Protein AF-A0A8J7HUS1-F1 (afdb_monomer_lite)

Sequence (83 aa):
MILIKRDEFPEPLPEDAFVFLMHQGYMFWFLITSEGDDPPVYGYEEGAAPIPYTSVPFKKLSSSFSKFLVELLEQEAEVAKTL

InterPro domains:
  IPR037883 Knr4/Smi1-like domain superfamily [SSF160631] (13-76)

Secondary structure (DSSP, 8-state):
-HHHHHTT-SSPPPTTEEEEEEETTTEEEEEETTS-SS--EEEEETT----TT----SEEEES-HHHHHHHHHHHHHHHHHT-

Organism: NCBI:txid2794033

Foldseek 3Di:
DVQCVVLVQVDDDDPQWDWDDDDPSFKTKIFRPVCDDFAWIWMGGRPPDDDPPDPPRTHTPGRGNVVVVVVVVVVVVVVVVVD

pLDDT: mean 86.85, std 13.74, range [42.59, 98.12]

Structure (mmCIF, N/CA/C/O backbone):
data_AF-A0A8J7HUS1-F1
#
_entry.id   AF-A0A8J7HUS1-F1
#
loop_
_atom_site.group_PDB
_atom_site.id
_atom_site.type_symbol
_atom_site.label_atom_id
_atom_site.label_alt_id
_atom_site.label_comp_id
_atom_site.label_asym_id
_atom_site.label_entity_id
_atom_site.label_seq_id
_atom_site.pdbx_PDB_ins_code
_atom_site.Cartn_x
_atom_site.Cartn_y
_atom_site.Cartn_z
_atom_site.occupancy
_atom_site.B_iso_or_equiv
_atom_site.auth_seq_id
_atom_site.auth_comp_id
_atom_site.auth_asym_id
_atom_site.auth_atom_id
_atom_site.pdbx_PDB_model_num
ATOM 1 N N . MET A 1 1 ? 1.745 0.339 -13.936 1.00 70.69 1 MET A N 1
ATOM 2 C CA . MET A 1 1 ? 1.493 1.706 -13.428 1.00 70.69 1 MET A CA 1
ATOM 3 C C . MET A 1 1 ? 2.190 2.732 -14.326 1.00 70.69 1 MET A C 1
ATOM 5 O O . MET A 1 1 ? 3.353 2.515 -14.638 1.00 70.69 1 MET A O 1
ATOM 9 N N . ILE A 1 2 ? 1.508 3.794 -14.785 1.00 75.12 2 ILE A N 1
ATOM 10 C CA . ILE A 1 2 ? 2.091 4.821 -15.689 1.00 75.12 2 ILE A CA 1
ATOM 11 C C . ILE A 1 2 ? 3.127 5.697 -14.960 1.00 75.12 2 ILE A C 1
ATOM 13 O O . ILE A 1 2 ? 4.133 6.059 -15.558 1.00 75.12 2 ILE A O 1
ATOM 17 N N . LEU A 1 3 ? 2.913 5.966 -13.667 1.00 78.31 3 LEU A N 1
ATOM 18 C CA . LEU A 1 3 ? 3.775 6.828 -12.845 1.00 78.31 3 LEU A CA 1
ATOM 19 C C . LEU A 1 3 ? 5.200 6.284 -12.692 1.00 78.31 3 LEU A C 1
ATOM 21 O O . LEU A 1 3 ? 6.137 6.940 -13.120 1.00 78.31 3 LEU A O 1
ATOM 25 N N . ILE A 1 4 ? 5.344 5.040 -12.220 1.00 81.38 4 ILE A N 1
ATOM 26 C CA . ILE A 1 4 ? 6.643 4.347 -12.079 1.00 81.38 4 ILE A CA 1
ATOM 27 C C . ILE A 1 4 ? 7.456 4.394 -13.383 1.00 81.38 4 ILE A C 1
ATOM 29 O O . ILE A 1 4 ? 8.658 4.622 -13.361 1.00 81.38 4 ILE A O 1
ATOM 33 N N . LYS A 1 5 ? 6.794 4.199 -14.534 1.00 80.38 5 LYS A N 1
ATOM 34 C CA . LYS A 1 5 ? 7.459 4.221 -15.846 1.00 80.38 5 LYS A CA 1
ATOM 35 C C . LYS A 1 5 ? 7.943 5.616 -16.244 1.00 80.38 5 LYS A C 1
ATOM 37 O O . LYS A 1 5 ? 8.959 5.711 -16.918 1.00 80.38 5 LYS A O 1
ATOM 42 N N . ARG A 1 6 ? 7.194 6.669 -15.893 1.00 79.44 6 ARG A N 1
ATOM 43 C CA . ARG A 1 6 ? 7.548 8.065 -16.194 1.00 79.44 6 ARG A CA 1
ATOM 44 C C . ARG A 1 6 ? 8.740 8.532 -15.363 1.00 79.44 6 ARG A C 1
ATOM 46 O O . ARG A 1 6 ? 9.597 9.216 -15.900 1.00 79.44 6 ARG A O 1
ATOM 53 N N . ASP A 1 7 ? 8.767 8.156 -14.091 1.00 81.56 7 ASP A N 1
ATOM 54 C CA . ASP A 1 7 ? 9.793 8.554 -13.119 1.00 81.56 7 ASP A CA 1
ATOM 55 C C . ASP A 1 7 ? 11.103 7.758 -13.255 1.00 81.56 7 ASP A C 1
ATOM 57 O O . ASP A 1 7 ? 12.005 7.906 -12.441 1.00 81.56 7 ASP A O 1
ATOM 61 N N . GLU A 1 8 ? 11.201 6.863 -14.248 1.00 81.31 8 GLU A N 1
ATOM 62 C CA . GLU A 1 8 ? 12.338 5.943 -14.423 1.00 81.31 8 GLU A CA 1
ATOM 63 C C . GLU A 1 8 ? 12.677 5.166 -13.137 1.00 81.31 8 GLU A C 1
ATOM 65 O O . GLU A 1 8 ? 13.826 4.799 -12.882 1.00 81.31 8 GLU A O 1
ATOM 70 N N . PHE A 1 9 ? 11.654 4.905 -12.315 1.00 82.06 9 PHE A N 1
ATOM 71 C CA . PHE A 1 9 ? 11.829 4.268 -11.022 1.00 82.06 9 PHE A CA 1
ATOM 72 C C . PHE A 1 9 ? 12.373 2.841 -11.220 1.00 82.06 9 PHE A C 1
ATOM 74 O O . PHE A 1 9 ? 11.858 2.104 -12.071 1.00 82.06 9 PHE A O 1
ATOM 81 N N . PRO A 1 10 ? 13.415 2.432 -10.470 1.00 79.62 10 PRO A N 1
ATOM 82 C CA . PRO A 1 10 ? 14.212 1.252 -10.806 1.00 79.62 10 PRO A CA 1
A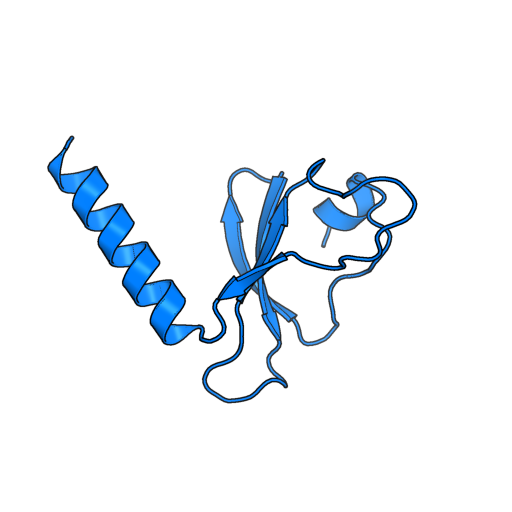TOM 83 C C . PRO A 1 10 ? 13.456 -0.070 -10.665 1.00 79.62 10 PRO A C 1
ATOM 85 O O . PRO A 1 10 ? 13.865 -1.066 -11.263 1.00 79.62 10 PRO A O 1
ATOM 88 N N . GLU A 1 11 ? 12.367 -0.097 -9.894 1.00 82.50 11 GLU A N 1
ATOM 89 C CA . GLU A 1 11 ? 11.617 -1.319 -9.620 1.00 82.50 11 GLU A CA 1
ATOM 90 C C . GLU A 1 11 ? 10.176 -1.258 -10.146 1.00 82.50 11 GLU A C 1
ATOM 92 O O . GLU A 1 11 ? 9.466 -0.268 -9.946 1.00 82.50 11 GLU A O 1
ATOM 97 N N . PRO A 1 12 ? 9.696 -2.314 -10.831 1.00 86.19 12 PRO A N 1
ATOM 98 C CA . PRO A 1 12 ? 8.294 -2.391 -11.202 1.00 86.19 12 PRO A CA 1
ATOM 99 C C . PRO A 1 12 ? 7.420 -2.555 -9.952 1.00 86.19 12 PRO A C 1
ATOM 101 O O . PRO A 1 12 ? 7.855 -3.045 -8.913 1.00 86.19 12 PRO A O 1
ATOM 104 N N . LEU A 1 13 ? 6.141 -2.198 -10.076 1.00 89.75 13 LEU A N 1
ATOM 105 C CA . LEU A 1 13 ? 5.156 -2.575 -9.065 1.00 89.75 13 LEU A CA 1
ATOM 106 C C . LEU A 1 13 ? 5.032 -4.114 -9.027 1.00 89.75 13 LEU A C 1
ATOM 108 O O . LEU A 1 13 ? 4.963 -4.702 -10.113 1.00 89.75 13 LEU A O 1
ATOM 112 N N . PRO A 1 14 ? 4.956 -4.755 -7.842 1.00 91.75 14 PRO A N 1
ATOM 113 C CA . PRO A 1 14 ? 4.686 -6.190 -7.740 1.00 91.75 14 PRO A CA 1
ATOM 114 C C . PRO A 1 14 ? 3.408 -6.596 -8.492 1.00 91.75 14 PRO A C 1
ATOM 116 O O . PRO A 1 14 ? 2.448 -5.824 -8.551 1.00 91.75 14 PRO A O 1
ATOM 119 N N . GLU A 1 15 ? 3.384 -7.799 -9.072 1.00 93.81 15 GLU A N 1
ATOM 120 C CA . GLU A 1 15 ? 2.241 -8.281 -9.873 1.00 93.81 15 GLU A CA 1
ATOM 121 C C . GLU A 1 15 ? 0.959 -8.450 -9.04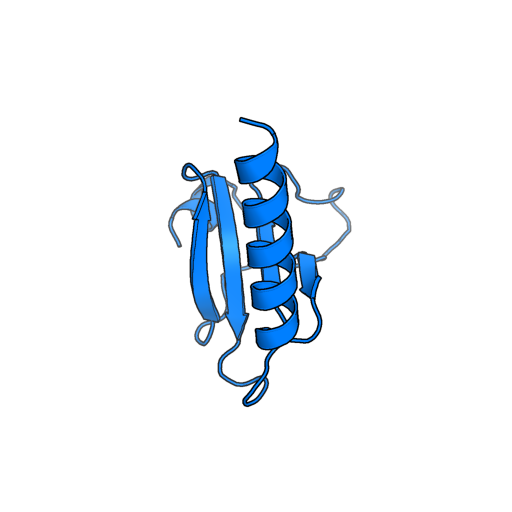8 1.00 93.81 15 GLU A C 1
ATOM 123 O O . GLU A 1 15 ? -0.145 -8.268 -9.558 1.00 93.81 15 GLU A O 1
ATOM 128 N N . ASP A 1 16 ? 1.111 -8.764 -7.767 1.00 95.75 16 ASP A N 1
ATOM 129 C CA . ASP A 1 16 ? 0.051 -8.992 -6.790 1.00 95.75 16 ASP A CA 1
ATOM 130 C C . ASP A 1 16 ? -0.210 -7.768 -5.894 1.00 95.75 16 ASP A C 1
ATOM 132 O O . ASP A 1 16 ? -0.880 -7.868 -4.857 1.00 95.75 16 ASP A O 1
ATOM 136 N N . ALA A 1 17 ? 0.301 -6.602 -6.302 1.00 95.12 17 ALA A N 1
ATOM 137 C CA . ALA A 1 17 ? 0.019 -5.336 -5.652 1.00 95.12 17 ALA A CA 1
ATOM 138 C C . ALA A 1 17 ? -1.408 -4.857 -5.952 1.00 95.12 17 ALA A C 1
ATOM 140 O O . ALA A 1 17 ? -1.844 -4.780 -7.104 1.00 95.12 17 ALA A O 1
ATOM 141 N N . PHE A 1 18 ? -2.107 -4.424 -4.909 1.00 96.06 18 PHE A N 1
ATOM 142 C CA . PHE A 1 18 ? -3.395 -3.753 -5.003 1.00 96.06 18 PHE A CA 1
ATOM 143 C C . PHE A 1 18 ? -3.250 -2.289 -4.583 1.00 96.06 18 PHE A C 1
ATOM 145 O O . PHE A 1 18 ? -2.991 -1.980 -3.419 1.00 96.06 18 PHE A O 1
ATOM 152 N N . VAL A 1 19 ? -3.410 -1.378 -5.544 1.00 95.69 19 VAL A N 1
ATOM 153 C CA . VAL A 1 19 ? -3.372 0.072 -5.311 1.00 95.69 19 VAL A CA 1
ATOM 154 C C . VAL A 1 19 ? -4.748 0.524 -4.841 1.00 95.69 19 VAL A C 1
ATOM 156 O O . VAL A 1 19 ? -5.717 0.415 -5.589 1.00 95.69 19 VAL A O 1
ATOM 159 N N . PHE A 1 20 ? -4.828 1.047 -3.620 1.00 95.38 20 PHE A N 1
ATOM 160 C CA . PHE A 1 20 ? -6.100 1.442 -3.005 1.00 95.38 20 PHE A CA 1
ATOM 161 C C . PHE A 1 20 ? -6.262 2.960 -2.858 1.00 95.38 20 PHE A C 1
ATOM 163 O O . PHE A 1 20 ? -7.370 3.428 -2.612 1.00 95.38 20 PHE A O 1
ATOM 170 N N . LEU A 1 21 ? -5.186 3.738 -3.028 1.00 94.44 21 LEU A N 1
ATOM 171 C CA . LEU A 1 21 ? -5.239 5.199 -2.994 1.00 94.44 21 LEU A CA 1
ATOM 172 C C . LEU A 1 21 ? -4.252 5.805 -3.990 1.00 94.44 21 LEU A C 1
ATOM 174 O O . LEU A 1 21 ? -3.108 5.366 -4.101 1.00 94.44 21 LEU A O 1
ATOM 178 N N . MET A 1 22 ? -4.693 6.850 -4.687 1.00 90.69 22 MET A N 1
ATOM 179 C CA . MET A 1 22 ? -3.859 7.696 -5.535 1.00 90.69 22 MET A CA 1
ATOM 180 C C . MET A 1 22 ? -4.122 9.160 -5.207 1.00 90.69 22 MET A C 1
ATOM 182 O O . MET A 1 22 ? -5.278 9.557 -5.076 1.00 90.69 22 MET A O 1
ATOM 186 N N . HIS A 1 23 ? -3.069 9.973 -5.150 1.00 85.88 23 HIS A N 1
ATOM 187 C CA . HIS A 1 23 ? -3.207 11.416 -4.977 1.00 85.88 23 HIS A CA 1
ATOM 188 C C . HIS A 1 23 ? -2.493 12.166 -6.108 1.00 85.88 23 HIS A C 1
ATOM 190 O O . HIS A 1 23 ? -1.311 11.952 -6.387 1.00 85.88 23 HIS A O 1
ATOM 196 N N . GLN A 1 24 ? -3.285 12.988 -6.811 1.00 83.25 24 GLN A N 1
ATOM 197 C CA . GLN A 1 24 ? -2.903 13.945 -7.863 1.00 83.25 24 GLN A CA 1
ATOM 198 C C . GLN A 1 24 ? -1.919 13.445 -8.942 1.00 83.25 24 GLN A C 1
ATOM 200 O O . GLN A 1 24 ? -1.264 14.238 -9.609 1.00 83.25 24 GLN A O 1
ATOM 205 N N . GLY A 1 25 ? -1.837 12.132 -9.168 1.00 83.38 25 GLY A N 1
ATOM 206 C CA . GLY A 1 25 ? -1.022 11.564 -10.243 1.00 83.38 25 GLY A CA 1
ATOM 207 C C . GLY A 1 25 ? 0.492 11.682 -10.033 1.00 83.38 25 GLY A C 1
ATOM 208 O O . GLY A 1 25 ? 1.222 11.704 -11.021 1.00 83.38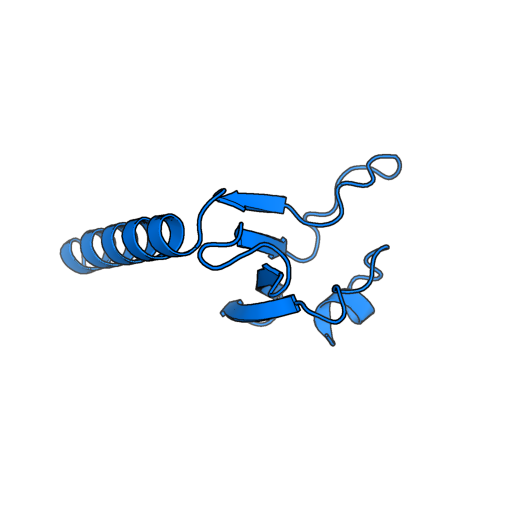 25 GLY A O 1
ATOM 209 N N . TYR A 1 26 ? 0.957 11.755 -8.785 1.00 84.19 26 TYR A N 1
ATOM 210 C CA . TYR A 1 26 ? 2.387 11.674 -8.444 1.00 84.19 26 TYR A CA 1
ATOM 211 C C . TYR A 1 26 ? 2.672 10.755 -7.247 1.00 84.19 26 TYR A C 1
ATOM 213 O O . TYR A 1 26 ? 3.815 10.368 -7.027 1.00 84.19 26 TYR A O 1
ATOM 221 N N . MET A 1 27 ? 1.642 10.352 -6.497 1.00 89.62 27 MET A N 1
ATOM 222 C CA . MET A 1 27 ? 1.788 9.417 -5.384 1.00 89.62 27 MET A CA 1
ATOM 223 C C . MET A 1 27 ? 0.658 8.390 -5.350 1.00 89.62 27 MET A C 1
ATOM 225 O O . MET A 1 27 ? -0.470 8.652 -5.788 1.00 89.62 27 MET A O 1
ATOM 229 N N . PHE A 1 28 ? 0.963 7.215 -4.809 1.00 93.88 28 PHE A N 1
ATOM 230 C CA . PHE A 1 28 ? -0.024 6.170 -4.563 1.00 93.88 28 PHE A CA 1
ATOM 231 C C . PHE A 1 28 ? 0.384 5.274 -3.396 1.00 93.88 28 PHE A C 1
ATOM 233 O O . PHE A 1 28 ? 1.571 5.132 -3.087 1.00 93.88 28 PHE A O 1
ATOM 240 N N . TRP A 1 29 ? -0.613 4.643 -2.781 1.00 95.88 29 TRP A N 1
ATOM 241 C CA . TRP A 1 29 ? -0.438 3.637 -1.739 1.00 95.88 29 TRP A CA 1
ATOM 242 C C . TRP A 1 29 ? -1.020 2.305 -2.180 1.00 95.88 29 TRP A C 1
ATOM 244 O O . TRP A 1 29 ? -2.024 2.245 -2.900 1.00 95.88 29 TRP A O 1
ATOM 254 N N . PHE A 1 30 ? -0.370 1.231 -1.758 1.00 96.56 30 PHE A N 1
ATOM 255 C CA . PHE A 1 30 ? -0.733 -0.117 -2.150 1.00 96.56 30 PHE A CA 1
ATOM 256 C C . PHE A 1 30 ? -0.420 -1.126 -1.049 1.00 96.56 30 PHE A C 1
ATOM 258 O O . PHE A 1 30 ? 0.347 -0.852 -0.124 1.00 96.56 30 PHE A O 1
ATOM 265 N N . LEU A 1 31 ? -1.027 -2.297 -1.177 1.00 97.31 31 LEU A N 1
ATOM 266 C CA . LEU A 1 31 ? -0.733 -3.491 -0.392 1.00 97.31 31 LEU A CA 1
ATOM 267 C C . LEU A 1 31 ? -0.345 -4.638 -1.324 1.00 97.31 31 LEU A C 1
ATOM 269 O O . LEU A 1 31 ? -0.640 -4.583 -2.518 1.00 97.31 31 LEU A O 1
ATOM 273 N N . ILE A 1 32 ? 0.298 -5.669 -0.786 1.00 96.62 32 ILE A N 1
ATOM 274 C CA . ILE A 1 32 ? 0.630 -6.900 -1.510 1.00 96.62 32 ILE A CA 1
ATOM 275 C C . ILE A 1 32 ? -0.347 -7.980 -1.050 1.00 96.62 32 ILE A C 1
ATOM 277 O O . ILE A 1 32 ? -0.389 -8.329 0.128 1.00 96.62 32 ILE A O 1
ATOM 281 N N . THR A 1 33 ? -1.165 -8.488 -1.971 1.00 96.19 33 THR A N 1
ATOM 282 C CA . THR A 1 33 ? -2.279 -9.394 -1.627 1.00 96.19 33 THR A CA 1
ATOM 283 C C . THR A 1 33 ? -1.822 -10.766 -1.131 1.00 96.19 33 THR A C 1
ATOM 285 O O . THR A 1 33 ? -2.589 -11.457 -0.464 1.00 96.19 33 THR A O 1
ATOM 288 N N . SER A 1 34 ? -0.572 -11.153 -1.402 1.00 96.75 34 SER A N 1
ATOM 289 C CA . SER A 1 34 ? 0.024 -12.382 -0.870 1.00 96.75 34 SER A CA 1
ATOM 290 C C . SER A 1 34 ? 0.615 -12.248 0.544 1.00 96.75 34 SER A C 1
ATOM 292 O O . SER A 1 34 ? 0.966 -13.267 1.138 1.00 96.75 34 SER A O 1
ATOM 294 N N . GLU A 1 35 ? 0.686 -11.043 1.132 1.00 95.94 35 GLU A N 1
ATOM 295 C CA . GLU A 1 35 ? 1.271 -10.804 2.470 1.00 95.94 35 GLU A CA 1
ATOM 296 C C . GLU A 1 35 ? 0.295 -11.038 3.646 1.00 95.94 35 GLU A C 1
ATOM 298 O O . GLU A 1 35 ? 0.580 -10.662 4.785 1.00 95.94 35 GLU A O 1
ATOM 303 N N . GLY A 1 36 ? -0.832 -11.711 3.398 1.00 95.75 36 GLY A N 1
ATOM 304 C CA . GLY A 1 36 ? -1.811 -12.114 4.413 1.00 95.75 36 GLY A CA 1
ATOM 305 C C . GLY A 1 36 ? -3.053 -11.221 4.478 1.00 95.75 36 GLY A C 1
ATOM 306 O O . GLY A 1 36 ? -3.219 -10.304 3.680 1.00 95.75 36 GLY A O 1
ATOM 307 N N . ASP A 1 37 ? -3.937 -11.516 5.438 1.00 96.69 37 ASP A N 1
ATOM 308 C CA . ASP A 1 37 ? -5.269 -10.892 5.540 1.00 96.69 37 ASP A CA 1
ATOM 309 C C . ASP A 1 37 ? -5.229 -9.410 5.952 1.00 96.69 37 ASP A C 1
ATOM 311 O O . ASP A 1 37 ? -6.115 -8.638 5.589 1.00 96.69 37 ASP A O 1
ATOM 315 N N . ASP A 1 38 ? -4.202 -9.007 6.704 1.00 97.50 38 ASP A N 1
ATOM 316 C CA . ASP A 1 38 ? -3.970 -7.620 7.125 1.00 97.50 38 ASP A CA 1
ATOM 317 C C . ASP A 1 38 ? -2.553 -7.176 6.723 1.00 97.50 38 ASP A C 1
ATOM 319 O O . ASP A 1 38 ? -1.659 -7.073 7.570 1.00 97.50 38 ASP A O 1
ATOM 323 N N . PRO A 1 39 ? -2.312 -6.988 5.415 1.00 97.88 39 PRO A N 1
ATOM 324 C CA . PRO A 1 39 ? -0.970 -6.824 4.881 1.00 97.88 39 PRO A CA 1
ATOM 325 C C . PRO A 1 39 ? -0.376 -5.446 5.229 1.00 97.88 39 PRO A C 1
ATOM 327 O O . PRO A 1 39 ? -1.099 -4.493 5.533 1.00 97.88 39 PRO A O 1
ATOM 330 N N . PRO A 1 40 ? 0.953 -5.289 5.148 1.00 97.75 40 PRO A N 1
ATOM 331 C CA . PRO A 1 40 ? 1.614 -3.990 5.163 1.00 97.75 40 PRO A CA 1
ATOM 332 C C . PRO A 1 40 ? 1.100 -3.014 4.096 1.00 97.75 40 PRO A C 1
ATOM 334 O O . PRO A 1 40 ? 0.646 -3.406 3.021 1.00 97.75 40 PRO A O 1
ATOM 337 N N . VAL A 1 41 ? 1.271 -1.720 4.375 1.00 97.50 41 VAL A N 1
ATOM 338 C CA . VAL A 1 41 ? 1.012 -0.642 3.414 1.00 97.50 41 VAL A CA 1
ATOM 339 C C . VAL A 1 41 ? 2.330 -0.060 2.940 1.00 97.50 41 VAL A C 1
ATOM 341 O O . VAL A 1 41 ? 3.177 0.329 3.752 1.00 97.50 41 VAL A O 1
ATOM 344 N N . TYR A 1 42 ? 2.467 0.057 1.627 1.00 95.25 42 TYR A N 1
ATOM 345 C CA . TYR A 1 42 ? 3.604 0.662 0.953 1.00 95.25 42 TYR A CA 1
ATOM 346 C C . TYR A 1 42 ? 3.170 1.917 0.196 1.00 95.25 42 TYR A C 1
ATOM 348 O O . TYR A 1 42 ? 2.026 2.038 -0.245 1.00 95.25 42 TYR A O 1
ATOM 356 N N . GLY A 1 43 ? 4.096 2.858 0.045 1.00 92.56 43 GLY A N 1
ATOM 357 C CA . GLY A 1 43 ? 3.884 4.115 -0.649 1.00 92.56 43 GLY A CA 1
ATOM 358 C C . GLY A 1 43 ? 4.964 4.402 -1.680 1.00 92.56 43 GLY A C 1
ATOM 359 O O . GLY A 1 43 ? 6.145 4.105 -1.475 1.00 92.56 43 GLY A O 1
ATOM 360 N N . TYR A 1 44 ? 4.525 5.022 -2.767 1.00 90.81 44 TYR A N 1
ATOM 361 C CA . TYR A 1 44 ? 5.357 5.629 -3.792 1.00 90.81 44 TYR A CA 1
ATOM 362 C C . TYR A 1 44 ? 5.024 7.120 -3.898 1.00 90.81 44 TYR A C 1
ATOM 364 O O . TYR A 1 44 ? 3.849 7.496 -3.858 1.00 90.81 44 TYR A O 1
ATOM 372 N N . GLU A 1 45 ? 6.052 7.943 -4.083 1.00 88.06 45 GLU A N 1
ATOM 373 C CA . GLU A 1 45 ? 5.957 9.368 -4.388 1.00 88.06 45 GLU A CA 1
ATOM 374 C C . GLU A 1 45 ? 7.058 9.713 -5.400 1.00 88.06 45 GLU A C 1
ATOM 376 O O . GLU A 1 45 ? 8.230 9.402 -5.182 1.00 88.06 45 GLU A O 1
ATOM 381 N N . GLU A 1 46 ? 6.670 10.307 -6.527 1.00 84.38 46 GLU A N 1
ATOM 382 C CA . GLU A 1 46 ? 7.584 10.720 -7.595 1.00 84.38 46 GLU A CA 1
ATOM 383 C C . GLU A 1 46 ? 8.650 11.686 -7.060 1.00 84.38 46 GLU A C 1
ATOM 385 O O . GLU A 1 46 ? 8.349 12.608 -6.300 1.00 84.38 46 GLU A O 1
ATOM 390 N N . GLY A 1 47 ? 9.914 11.463 -7.428 1.00 77.38 47 GLY A N 1
ATOM 391 C CA . GLY A 1 47 ? 11.035 12.273 -6.942 1.00 77.38 47 GLY A CA 1
ATOM 392 C C . GLY A 1 47 ? 11.437 12.042 -5.476 1.00 77.38 47 GLY A C 1
ATOM 393 O O . GLY A 1 47 ? 12.417 12.636 -5.026 1.00 77.38 47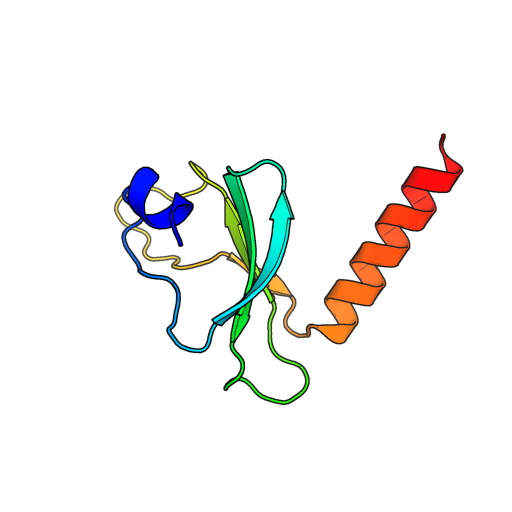 GLY A O 1
ATOM 394 N N . ALA A 1 48 ? 10.756 11.157 -4.736 1.00 71.06 48 ALA A N 1
ATOM 395 C CA . ALA A 1 48 ? 11.161 10.751 -3.385 1.00 71.06 48 ALA A CA 1
ATOM 396 C C . ALA A 1 48 ? 12.223 9.630 -3.374 1.00 71.06 48 ALA A C 1
ATOM 398 O O . ALA A 1 48 ? 12.605 9.151 -2.301 1.00 71.06 48 ALA A O 1
ATOM 399 N N . ALA A 1 49 ? 12.694 9.192 -4.550 1.00 59.00 49 ALA A N 1
ATOM 400 C CA . ALA A 1 49 ? 13.711 8.155 -4.679 1.00 59.00 49 ALA A CA 1
ATOM 401 C C . ALA A 1 49 ? 14.994 8.548 -3.919 1.00 59.00 49 ALA A C 1
ATOM 403 O O . ALA A 1 49 ? 15.495 9.667 -4.076 1.00 59.00 49 ALA A O 1
ATOM 404 N N . PRO A 1 50 ? 15.551 7.656 -3.080 1.00 55.94 50 PRO A N 1
ATOM 405 C CA . PRO A 1 50 ? 16.782 7.956 -2.381 1.00 55.94 50 PRO A CA 1
ATOM 406 C C . PRO A 1 50 ? 17.974 7.924 -3.350 1.00 55.94 50 PRO A C 1
ATOM 408 O O . PRO A 1 50 ? 17.937 7.322 -4.420 1.00 55.94 50 PRO A O 1
ATOM 411 N N . ILE A 1 51 ? 19.034 8.605 -2.919 1.00 53.31 51 ILE A N 1
ATOM 412 C CA . ILE A 1 51 ? 20.408 8.673 -3.444 1.00 53.31 51 ILE A CA 1
ATOM 413 C C . ILE A 1 51 ? 20.781 7.419 -4.280 1.00 53.31 51 ILE A C 1
ATOM 415 O O . ILE A 1 51 ? 20.450 6.319 -3.832 1.00 53.31 51 ILE A O 1
ATOM 419 N N . PRO A 1 52 ? 21.532 7.538 -5.405 1.00 52.34 52 PRO A N 1
ATOM 420 C CA . PRO A 1 52 ? 21.792 6.478 -6.409 1.00 52.34 52 PRO A CA 1
ATOM 421 C C . PRO A 1 52 ? 22.298 5.097 -5.940 1.00 52.34 52 PRO A C 1
ATOM 423 O O . PRO A 1 52 ? 22.530 4.221 -6.766 1.00 52.34 52 PRO A O 1
ATOM 426 N N . TYR A 1 53 ? 22.503 4.890 -4.642 1.00 48.06 53 TYR A N 1
ATOM 427 C CA . TYR A 1 53 ? 23.047 3.678 -4.035 1.00 48.06 53 TYR A CA 1
ATOM 428 C C . TYR A 1 53 ? 22.095 3.012 -3.028 1.00 48.06 53 TYR A C 1
ATOM 430 O O . TYR A 1 53 ? 22.522 2.143 -2.271 1.00 48.06 53 TYR A O 1
ATOM 438 N N . THR A 1 54 ? 20.821 3.410 -2.991 1.00 42.59 54 THR A N 1
ATOM 439 C CA . THR A 1 54 ? 19.834 2.878 -2.037 1.00 42.59 54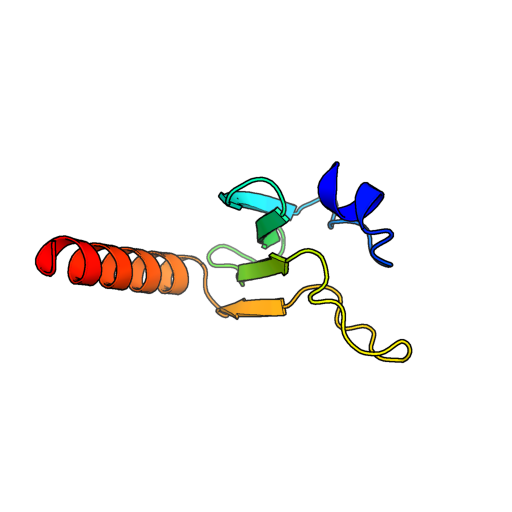 THR A CA 1
ATOM 440 C C . THR A 1 54 ? 18.637 2.273 -2.759 1.00 42.59 54 THR A C 1
ATOM 442 O O . THR A 1 54 ? 17.768 2.974 -3.260 1.00 42.59 54 THR A O 1
ATOM 445 N N . SER A 1 55 ? 18.583 0.946 -2.775 1.00 45.84 55 SER A N 1
ATOM 446 C CA . SER A 1 55 ? 17.466 0.128 -3.249 1.00 45.84 55 SER A CA 1
ATOM 447 C C . SER A 1 55 ? 16.376 0.030 -2.180 1.00 45.84 55 SER A C 1
ATOM 449 O O . SER A 1 55 ? 16.156 -1.031 -1.600 1.00 45.84 55 SER A O 1
ATOM 451 N N . VAL A 1 56 ? 15.721 1.149 -1.851 1.00 54.16 56 VAL A N 1
ATOM 452 C CA . VAL A 1 56 ? 14.505 1.097 -1.024 1.00 54.16 56 VAL A CA 1
ATOM 453 C C . VAL A 1 56 ? 13.307 1.143 -1.976 1.00 54.16 56 VAL A C 1
ATOM 455 O O . VAL A 1 56 ? 12.981 2.221 -2.471 1.00 54.16 56 VAL A O 1
ATOM 458 N N . PRO A 1 57 ? 12.693 -0.011 -2.287 1.00 73.00 57 PRO A N 1
ATOM 459 C CA . PRO A 1 57 ? 11.865 -0.176 -3.478 1.00 73.00 57 PRO A CA 1
ATOM 460 C C . PRO A 1 57 ? 10.504 0.494 -3.352 1.00 73.00 57 PRO A C 1
ATOM 462 O O . PRO A 1 57 ? 9.991 1.028 -4.317 1.00 73.00 57 PRO A O 1
ATOM 465 N N . PHE A 1 58 ? 9.940 0.553 -2.151 1.00 86.44 58 PHE A N 1
ATOM 466 C CA . PHE A 1 58 ? 8.758 1.341 -1.826 1.00 86.44 58 PHE A CA 1
ATOM 467 C C . PHE A 1 58 ? 8.801 1.638 -0.328 1.00 86.44 58 PHE A C 1
ATOM 469 O O . PHE A 1 58 ? 9.263 0.812 0.468 1.00 86.44 58 PHE A O 1
ATOM 476 N N . LYS A 1 59 ? 8.337 2.816 0.096 1.00 88.94 59 LYS A N 1
ATOM 477 C CA . LYS A 1 59 ? 8.356 3.176 1.518 1.00 88.94 59 LYS A CA 1
ATOM 478 C C . LYS A 1 59 ? 7.267 2.397 2.247 1.00 88.94 59 LYS A C 1
ATOM 480 O O . LYS A 1 59 ? 6.092 2.587 1.958 1.00 88.94 59 LYS A O 1
ATOM 485 N N . LYS A 1 60 ? 7.625 1.577 3.236 1.00 92.69 60 LYS A N 1
ATOM 486 C CA . LYS A 1 60 ? 6.638 0.982 4.149 1.00 92.69 60 LYS A CA 1
ATOM 487 C C . LYS A 1 60 ? 6.052 2.073 5.050 1.00 92.69 60 LYS A C 1
ATOM 489 O O . LYS A 1 60 ? 6.785 2.713 5.801 1.00 92.69 60 LYS A O 1
ATOM 494 N N . LEU A 1 61 ? 4.746 2.294 4.948 1.00 94.31 61 LEU A N 1
ATOM 495 C CA . LEU A 1 61 ? 4.000 3.298 5.712 1.00 94.31 61 LEU A CA 1
ATOM 496 C C . LEU A 1 61 ? 3.397 2.706 6.988 1.00 94.31 61 LEU A C 1
ATOM 498 O O . LEU A 1 61 ? 3.356 3.373 8.015 1.00 94.31 61 LEU A O 1
ATOM 502 N N . SER A 1 62 ? 2.973 1.441 6.931 1.00 97.00 62 SER A N 1
ATOM 503 C CA . SER A 1 62 ? 2.420 0.701 8.067 1.00 97.00 62 SER A CA 1
ATOM 504 C C . SER A 1 62 ? 2.694 -0.797 7.931 1.00 97.00 62 SER A C 1
ATOM 506 O O . SER A 1 62 ? 2.925 -1.312 6.836 1.00 97.00 62 SER A O 1
ATOM 508 N N . SER A 1 63 ? 2.673 -1.518 9.053 1.00 96.88 63 SER A N 1
ATOM 509 C CA . SER A 1 63 ? 2.726 -2.983 9.096 1.00 96.88 63 SER A CA 1
ATOM 510 C C . SER A 1 63 ? 1.354 -3.660 9.026 1.00 96.88 63 SER A C 1
ATOM 512 O O . SER A 1 63 ? 1.322 -4.882 9.035 1.00 96.88 63 SER A O 1
ATOM 514 N N . SER A 1 64 ? 0.263 -2.890 9.011 1.00 97.88 64 SER A N 1
ATOM 515 C CA . SER A 1 64 ? -1.124 -3.370 9.007 1.00 97.88 64 SER A CA 1
ATOM 516 C C . SER A 1 64 ? -1.998 -2.402 8.208 1.00 97.88 64 SER A C 1
ATOM 518 O O . SER A 1 64 ? -1.931 -1.181 8.415 1.00 97.88 64 SER A O 1
ATOM 520 N N . PHE A 1 65 ? -2.800 -2.943 7.296 1.00 98.12 65 PHE A N 1
ATOM 521 C CA . PHE A 1 65 ? -3.704 -2.193 6.434 1.00 98.12 65 PHE A CA 1
ATOM 522 C C . PHE A 1 65 ? -4.872 -1.628 7.233 1.00 98.12 65 PHE A C 1
ATOM 524 O O . PHE A 1 65 ? -5.171 -0.438 7.132 1.00 98.12 65 PHE A O 1
ATOM 531 N N . SER A 1 66 ? -5.480 -2.448 8.089 1.00 98.00 66 SER A N 1
ATOM 532 C CA . SER A 1 66 ? -6.590 -2.034 8.948 1.00 98.00 66 SER A CA 1
ATOM 533 C C . SER A 1 66 ? -6.187 -0.883 9.873 1.00 98.00 66 SER A C 1
ATOM 535 O O . SER A 1 66 ? -6.875 0.137 9.921 1.00 98.00 66 SER A O 1
ATOM 537 N N . LYS A 1 67 ? -5.023 -0.989 10.529 1.00 98.12 67 LYS A N 1
ATOM 538 C CA . LYS A 1 67 ? -4.470 0.083 11.363 1.00 98.12 67 LYS A CA 1
ATOM 539 C C . LYS A 1 67 ? -4.246 1.362 10.558 1.00 98.12 67 LYS A C 1
ATOM 541 O O . LYS A 1 67 ? -4.627 2.436 11.010 1.00 98.12 67 LYS A O 1
ATOM 546 N N . PHE A 1 68 ? -3.658 1.241 9.369 1.00 97.88 68 PHE A N 1
ATOM 547 C CA . PHE A 1 68 ? -3.380 2.391 8.512 1.00 97.88 68 PHE A CA 1
ATOM 548 C C . PHE A 1 68 ? -4.661 3.133 8.107 1.00 97.88 68 PHE A C 1
ATOM 550 O O . PHE A 1 68 ? -4.692 4.358 8.139 1.00 97.88 68 PHE A O 1
ATOM 557 N N . LEU A 1 69 ? -5.730 2.406 7.763 1.00 97.19 69 LEU A N 1
ATOM 558 C CA . LEU A 1 69 ? -7.018 3.015 7.424 1.00 97.19 69 LEU A CA 1
ATOM 559 C C . LEU A 1 69 ? -7.654 3.741 8.612 1.00 97.19 69 LEU A C 1
ATOM 561 O O . LEU A 1 69 ? -8.206 4.821 8.429 1.00 97.19 69 LEU A O 1
ATOM 565 N N . VAL A 1 70 ? -7.577 3.168 9.816 1.00 98.00 70 VAL A N 1
ATOM 566 C CA . VAL A 1 70 ? -8.086 3.821 11.033 1.00 98.00 70 VAL A CA 1
ATOM 567 C C . VAL A 1 70 ? -7.336 5.131 11.277 1.00 98.00 70 VAL A C 1
ATOM 569 O O . VAL A 1 70 ? -7.971 6.172 11.404 1.00 98.00 70 VAL A O 1
ATOM 572 N N . GLU A 1 71 ? -6.001 5.099 11.251 1.00 97.25 71 GLU A N 1
ATOM 573 C CA . GLU A 1 71 ? -5.166 6.291 11.452 1.00 97.25 71 GLU A CA 1
ATOM 574 C C . GLU A 1 71 ? -5.410 7.357 10.369 1.00 97.25 71 GLU A C 1
ATOM 576 O O . GLU A 1 71 ? -5.442 8.550 10.672 1.00 97.25 71 GLU A O 1
ATOM 581 N N . LEU A 1 72 ? -5.623 6.943 9.115 1.00 94.44 72 LEU A N 1
ATOM 582 C CA . LEU A 1 72 ? -5.968 7.846 8.015 1.00 94.44 72 LEU A CA 1
ATOM 583 C C . LEU A 1 72 ? -7.312 8.547 8.259 1.00 94.44 72 LEU A C 1
ATOM 585 O O . LEU A 1 72 ? -7.396 9.769 8.152 1.00 94.44 72 LEU A O 1
ATOM 589 N N . LEU A 1 73 ? -8.351 7.789 8.619 1.00 95.38 73 LEU A N 1
ATOM 590 C CA . LEU A 1 73 ? -9.687 8.330 8.883 1.00 95.38 73 LEU A CA 1
ATOM 591 C C . LEU A 1 73 ? -9.702 9.260 10.099 1.00 95.38 73 LEU A C 1
ATOM 593 O O . LEU A 1 73 ? -10.389 10.279 10.084 1.00 95.38 73 LEU A O 1
ATOM 597 N N . GLU A 1 74 ? -8.945 8.930 11.145 1.00 97.00 74 GLU A N 1
ATOM 598 C CA . GLU A 1 74 ? -8.788 9.794 12.316 1.00 97.00 74 GLU A CA 1
ATOM 599 C C . GLU A 1 74 ? -8.139 11.129 11.932 1.00 97.00 74 GLU A C 1
ATOM 601 O O . GLU A 1 74 ? -8.646 12.186 12.308 1.00 97.00 74 GLU A O 1
ATOM 606 N N . GLN A 1 75 ? -7.074 11.107 11.123 1.00 94.31 75 GLN A N 1
ATOM 607 C CA . GLN A 1 75 ? -6.432 12.330 10.632 1.00 94.31 75 GLN A CA 1
ATOM 608 C C . GLN A 1 75 ? -7.381 13.180 9.781 1.00 94.31 75 GLN A C 1
ATOM 610 O O . GLN A 1 75 ? -7.470 14.391 9.993 1.00 94.31 75 GLN A O 1
ATOM 615 N N . GLU A 1 76 ? -8.118 12.567 8.853 1.00 92.75 76 GLU A N 1
ATOM 616 C CA . GLU A 1 76 ? -9.106 13.277 8.034 1.00 92.75 76 GLU A CA 1
ATOM 617 C C . GLU A 1 76 ? -10.226 13.886 8.886 1.00 92.75 76 GLU A C 1
ATOM 619 O O . GLU A 1 76 ? -10.611 15.039 8.672 1.00 92.75 76 GLU A O 1
ATOM 624 N N . ALA A 1 77 ? -10.716 13.152 9.888 1.00 95.50 77 ALA A N 1
ATOM 625 C CA . ALA A 1 77 ? -11.736 13.640 10.806 1.00 95.50 77 ALA A CA 1
ATOM 626 C C . ALA A 1 77 ? -11.243 14.835 11.634 1.00 95.50 77 ALA A C 1
ATOM 628 O O . ALA A 1 77 ? -12.009 15.776 11.844 1.00 95.50 77 ALA A O 1
ATOM 629 N N . GLU A 1 78 ? -9.986 14.836 12.089 1.00 96.06 78 GLU A N 1
ATOM 630 C CA . GLU A 1 78 ? -9.435 15.987 12.809 1.00 96.06 78 GLU A CA 1
ATOM 631 C C . GLU A 1 78 ? -9.239 17.204 11.909 1.00 96.06 78 GLU A C 1
ATOM 633 O O . GLU A 1 78 ? -9.594 18.313 12.311 1.00 96.06 78 GLU A O 1
ATOM 638 N N . VAL A 1 79 ? -8.770 17.020 10.671 1.00 93.75 79 VAL A N 1
ATOM 639 C CA . VAL A 1 79 ? -8.693 18.121 9.698 1.00 93.75 79 VAL A CA 1
ATOM 640 C C . VAL A 1 79 ? -10.083 18.706 9.447 1.00 93.75 79 VAL A C 1
ATOM 642 O O . VAL A 1 79 ? -10.251 19.923 9.516 1.00 93.75 79 VAL A O 1
ATOM 645 N N . ALA A 1 80 ? -11.099 17.865 9.242 1.00 92.44 80 ALA A N 1
ATOM 646 C CA . ALA A 1 80 ? -12.469 18.309 8.988 1.00 92.44 80 ALA A CA 1
ATOM 647 C C . ALA A 1 80 ? -13.078 19.127 10.141 1.00 92.44 80 ALA A C 1
ATOM 649 O O . ALA A 1 80 ? -13.902 20.000 9.888 1.00 92.44 80 ALA A O 1
ATOM 650 N N . LYS A 1 81 ? -12.670 18.889 11.395 1.00 94.06 81 LYS A N 1
ATOM 651 C CA . LYS A 1 81 ? -13.114 19.689 12.556 1.00 94.06 81 LYS A CA 1
ATOM 652 C C . LYS A 1 81 ? -12.485 21.082 12.618 1.00 94.06 81 LYS A C 1
ATOM 654 O O . LYS A 1 81 ? -12.961 21.924 13.376 1.00 94.06 81 LYS A O 1
ATOM 659 N N . THR A 1 82 ? -11.393 21.302 11.890 1.00 91.56 82 T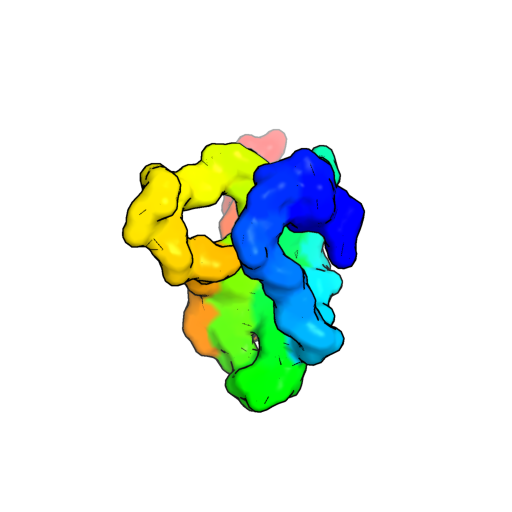HR A N 1
ATOM 660 C CA . THR A 1 82 ? -10.657 22.577 11.873 1.00 91.56 82 THR A CA 1
ATOM 661 C C . THR A 1 82 ? -11.037 23.493 10.707 1.00 91.56 82 THR A C 1
ATOM 663 O O . THR A 1 82 ? -10.507 24.602 10.621 1.00 91.56 82 THR A O 1
ATOM 666 N N . LEU A 1 83 ? -11.941 23.038 9.833 1.00 73.19 83 LEU A N 1
ATOM 667 C CA . LEU A 1 83 ? -12.514 23.785 8.707 1.00 73.19 83 LEU A CA 1
ATOM 668 C C . LEU A 1 83 ? -13.834 24.456 9.108 1.00 73.19 83 LEU A C 1
ATOM 670 O O . LEU A 1 83 ? -14.074 25.580 8.614 1.00 73.19 83 LEU A O 1
#

Radius of gyration: 14.11 Å; chains: 1; bounding box: 36×36×29 Å